Protein AF-V6LA32-F1 (afdb_monomer_lite)

Sequence (133 aa):
MRVVVFDAIGVLEAFDYRGVLIHTQEVQANEKLKLPFTQKNFFKFNGVFFGVCEGVGDLDYRDYPKNLNFNALLIESIENYLLNAKEPKNTQQKDLLTDFLEVYDKNIEKGFIYLKPKFFLEKEKELIERILK

Foldseek 3Di:
DAKAWAQAWWKKWKADLVRHTDDIDTDHGRDIDDDDFDARIWMDTPRQIFGDADFDDHHHRNLGRDQAACPVADLCQLCCCVPPVDHDPDPVNNVNNVVLVSQVVVCVVVVHNGGDGHCNVVSVVVNCVVVVD

pLDDT: mean 96.45, std 3.14, range [70.38, 98.5]

Radius of gyration: 16.49 Å; chains: 1; bounding box: 41×30×47 Å

Structure (mmCIF, N/CA/C/O backbone):
data_AF-V6LA32-F1
#
_entry.id   AF-V6LA32-F1
#
loop_
_atom_site.group_PDB
_atom_site.id
_atom_site.type_symbol
_atom_site.label_atom_id
_atom_site.label_alt_id
_atom_site.label_comp_id
_atom_site.label_asym_id
_atom_site.label_entity_id
_atom_site.label_seq_id
_atom_site.pdbx_PDB_ins_code
_atom_site.Cartn_x
_atom_site.Cartn_y
_atom_site.Cartn_z
_atom_site.occupancy
_atom_site.B_iso_or_equiv
_atom_site.auth_seq_id
_atom_site.auth_comp_id
_atom_site.auth_asym_id
_atom_site.auth_atom_id
_atom_site.pdbx_PDB_model_num
ATOM 1 N N . MET A 1 1 ? 13.890 -6.966 2.459 1.00 94.06 1 MET A N 1
ATOM 2 C CA . MET A 1 1 ? 13.794 -7.141 0.994 1.00 94.06 1 MET A CA 1
ATOM 3 C C . MET A 1 1 ? 12.658 -8.099 0.717 1.00 94.06 1 MET A C 1
ATOM 5 O O . MET A 1 1 ? 12.493 -9.030 1.502 1.00 94.06 1 MET A O 1
ATOM 9 N N . ARG A 1 2 ? 11.936 -7.908 -0.381 1.00 97.62 2 ARG A N 1
ATOM 10 C CA . ARG A 1 2 ? 10.831 -8.770 -0.808 1.00 97.62 2 ARG A CA 1
ATOM 11 C C . ARG A 1 2 ? 10.949 -9.065 -2.295 1.00 97.62 2 ARG A C 1
ATOM 13 O O . ARG A 1 2 ? 11.502 -8.256 -3.036 1.00 97.62 2 ARG A O 1
ATOM 20 N N . VAL A 1 3 ? 10.495 -10.245 -2.695 1.00 98.12 3 VAL A N 1
ATOM 21 C CA . VAL A 1 3 ? 10.418 -10.622 -4.106 1.00 98.12 3 VAL A CA 1
ATOM 22 C C . VAL A 1 3 ? 9.258 -9.864 -4.745 1.00 98.12 3 VAL A C 1
ATOM 24 O O . VAL A 1 3 ? 8.155 -9.877 -4.204 1.00 98.12 3 VAL A O 1
ATOM 27 N N . VAL A 1 4 ? 9.523 -9.194 -5.860 1.00 98.12 4 VAL A N 1
ATOM 28 C CA . VAL A 1 4 ? 8.548 -8.467 -6.675 1.00 98.12 4 VAL A CA 1
ATOM 29 C C . VAL A 1 4 ? 8.449 -9.161 -8.029 1.00 98.12 4 VAL A C 1
ATOM 31 O O . VAL A 1 4 ? 9.480 -9.503 -8.613 1.00 98.12 4 VAL A O 1
ATOM 34 N N . VAL A 1 5 ? 7.224 -9.402 -8.492 1.00 96.81 5 VAL A N 1
ATOM 35 C CA . VAL A 1 5 ? 6.932 -10.051 -9.777 1.00 96.81 5 VAL A CA 1
ATOM 36 C C . VAL A 1 5 ? 6.629 -8.990 -10.824 1.00 96.81 5 VAL A C 1
ATOM 38 O O . VAL A 1 5 ? 5.849 -8.071 -10.570 1.00 96.81 5 VAL A O 1
ATOM 41 N N . PHE A 1 6 ? 7.214 -9.155 -12.007 1.00 96.81 6 PHE A N 1
ATOM 42 C CA . PHE A 1 6 ? 6.965 -8.318 -13.174 1.00 96.81 6 PHE A CA 1
ATOM 43 C C . PHE A 1 6 ? 6.363 -9.181 -14.278 1.00 96.81 6 PHE A C 1
ATOM 45 O O . PHE A 1 6 ? 6.934 -10.197 -14.658 1.00 96.81 6 PHE A O 1
ATOM 52 N N . ASP A 1 7 ? 5.193 -8.809 -14.785 1.00 94.06 7 ASP A N 1
ATOM 53 C CA . ASP A 1 7 ? 4.438 -9.586 -15.776 1.00 94.06 7 ASP A CA 1
ATOM 54 C C . ASP A 1 7 ? 4.804 -9.250 -17.230 1.00 94.06 7 ASP A C 1
ATOM 56 O O . ASP A 1 7 ? 4.437 -9.974 -18.154 1.00 94.06 7 ASP A O 1
ATOM 60 N N . ALA A 1 8 ? 5.562 -8.177 -17.442 1.00 95.62 8 ALA A N 1
ATOM 61 C CA . ALA A 1 8 ? 5.955 -7.689 -18.755 1.00 95.62 8 ALA A CA 1
ATOM 62 C C . ALA A 1 8 ? 7.460 -7.416 -18.829 1.00 95.62 8 ALA A C 1
ATOM 64 O O . ALA A 1 8 ? 8.138 -7.300 -17.813 1.00 95.62 8 ALA A O 1
ATOM 65 N N . ILE A 1 9 ? 7.967 -7.281 -20.055 1.00 97.19 9 ILE A N 1
ATOM 66 C CA . ILE A 1 9 ? 9.298 -6.721 -20.295 1.00 97.19 9 ILE A CA 1
ATOM 67 C C . ILE A 1 9 ? 9.232 -5.210 -20.049 1.00 97.19 9 ILE A C 1
ATOM 69 O O . ILE A 1 9 ? 8.237 -4.559 -20.388 1.00 97.19 9 ILE A O 1
ATOM 73 N N . GLY A 1 10 ? 10.279 -4.638 -19.466 1.00 96.44 10 GLY A N 1
ATOM 74 C CA . GLY A 1 10 ? 10.335 -3.201 -19.236 1.00 96.44 10 GLY A CA 1
ATOM 75 C C . GLY A 1 10 ? 11.617 -2.744 -18.565 1.00 96.44 10 GLY A C 1
ATOM 76 O O . GLY A 1 10 ? 12.549 -3.518 -18.361 1.00 96.44 10 GLY A O 1
ATOM 77 N N . VAL A 1 11 ? 11.638 -1.467 -18.194 1.00 97.25 11 VAL A N 1
ATOM 78 C CA . VAL A 1 11 ? 12.737 -0.873 -17.430 1.00 97.25 11 VAL A CA 1
ATOM 79 C C . VAL A 1 11 ? 12.259 -0.604 -16.011 1.00 97.25 11 VAL A C 1
ATOM 81 O O . VAL A 1 11 ? 11.268 0.100 -15.803 1.00 97.25 11 VAL A O 1
ATOM 84 N N . LEU A 1 12 ? 12.972 -1.176 -15.043 1.00 97.94 12 LEU A N 1
ATOM 85 C CA . LEU A 1 12 ? 12.826 -0.868 -13.629 1.00 97.94 12 LEU A CA 1
ATOM 86 C C . LEU A 1 12 ? 13.762 0.285 -13.277 1.00 97.94 12 LEU A C 1
ATOM 88 O O . LEU A 1 12 ? 14.981 0.185 -13.407 1.00 97.94 12 LEU A O 1
ATOM 92 N N . GLU A 1 13 ? 13.174 1.367 -12.792 1.00 98.44 13 GLU A N 1
ATOM 93 C CA . GLU A 1 13 ? 13.850 2.578 -12.347 1.00 98.44 13 GLU A CA 1
ATOM 94 C C . GLU A 1 13 ? 13.745 2.677 -10.817 1.00 98.44 13 GLU A C 1
ATOM 96 O O . GLU A 1 13 ? 12.666 2.493 -10.250 1.00 98.44 13 GLU A O 1
ATOM 101 N N . ALA A 1 14 ? 14.847 2.982 -10.131 1.00 97.94 14 ALA A N 1
ATOM 102 C CA . ALA A 1 14 ? 14.875 3.206 -8.687 1.00 97.94 14 ALA A CA 1
ATOM 103 C C . ALA A 1 14 ? 15.199 4.668 -8.379 1.00 97.94 14 ALA A C 1
ATOM 105 O O . ALA A 1 14 ? 16.185 5.209 -8.884 1.00 97.94 14 ALA A O 1
ATOM 106 N N . PHE A 1 15 ? 14.410 5.283 -7.504 1.00 98.00 15 PHE A N 1
ATOM 107 C CA . PHE A 1 15 ? 14.543 6.687 -7.129 1.00 98.00 15 PHE A CA 1
ATOM 108 C C . PHE A 1 15 ? 14.846 6.827 -5.643 1.00 98.00 15 PHE A C 1
ATOM 110 O O . PHE A 1 15 ? 14.330 6.071 -4.818 1.00 98.00 15 PHE A O 1
ATOM 117 N N . ASP A 1 16 ? 15.662 7.813 -5.286 1.00 96.06 16 ASP A N 1
ATOM 118 C CA . ASP A 1 16 ? 15.897 8.169 -3.890 1.00 96.06 16 ASP A CA 1
ATOM 119 C C . ASP A 1 16 ? 14.725 8.970 -3.281 1.00 96.06 16 ASP A C 1
ATOM 121 O O . ASP A 1 16 ? 13.688 9.204 -3.900 1.00 96.06 16 ASP A O 1
ATOM 125 N N . TYR A 1 17 ? 14.885 9.414 -2.032 1.00 93.62 17 TYR A N 1
ATOM 126 C CA . TYR A 1 17 ? 13.853 10.176 -1.320 1.00 93.62 17 TYR A CA 1
ATOM 127 C C . TYR A 1 17 ? 13.616 11.599 -1.857 1.00 93.62 17 TYR A C 1
ATOM 129 O O . TYR A 1 17 ? 12.667 12.256 -1.426 1.00 93.62 17 TYR A O 1
ATOM 137 N N . ARG A 1 18 ? 14.495 12.101 -2.731 1.00 94.19 18 ARG A N 1
ATOM 138 C CA . ARG A 1 18 ? 14.375 13.401 -3.407 1.00 94.19 18 ARG A CA 1
ATOM 139 C C . ARG A 1 18 ? 13.784 13.252 -4.812 1.00 94.19 18 ARG A C 1
ATOM 141 O O . ARG A 1 18 ? 13.610 14.259 -5.490 1.00 94.19 18 ARG A O 1
ATOM 148 N N . GLY A 1 19 ? 13.493 12.023 -5.247 1.00 93.81 19 GLY A N 1
ATOM 149 C CA . GLY A 1 19 ? 13.039 11.726 -6.603 1.00 93.81 19 GLY A CA 1
ATOM 150 C C . GLY A 1 19 ? 14.167 11.708 -7.635 1.00 93.81 19 GLY A C 1
ATOM 151 O O . GLY A 1 19 ? 13.892 11.815 -8.828 1.00 93.81 19 GLY A O 1
ATOM 152 N N . VAL A 1 20 ? 15.429 11.581 -7.210 1.00 97.12 20 VAL A N 1
ATOM 153 C CA . VAL A 1 20 ? 16.567 11.429 -8.127 1.00 97.12 20 VAL A CA 1
ATOM 154 C C . VAL A 1 20 ? 16.667 9.968 -8.552 1.00 97.12 20 VAL A C 1
ATOM 156 O O . VAL A 1 20 ? 16.690 9.078 -7.703 1.00 97.12 20 VAL A O 1
ATOM 159 N N . LEU A 1 21 ? 16.736 9.719 -9.861 1.00 97.56 21 LEU A N 1
ATOM 160 C CA . LEU A 1 21 ? 16.995 8.394 -10.424 1.00 97.56 21 LEU A CA 1
ATOM 161 C C . LEU A 1 21 ? 18.409 7.939 -10.036 1.00 97.56 21 LEU A C 1
ATOM 163 O O . LEU A 1 21 ? 19.388 8.596 -10.389 1.00 97.56 21 LEU A O 1
ATOM 167 N N . ILE A 1 22 ? 18.514 6.821 -9.320 1.00 97.19 22 ILE A N 1
ATOM 168 C CA . ILE A 1 22 ? 19.793 6.290 -8.815 1.00 97.19 22 ILE A CA 1
ATOM 169 C C . ILE A 1 22 ? 20.188 4.957 -9.450 1.00 97.19 22 ILE A C 1
ATOM 171 O O . ILE A 1 22 ? 21.355 4.575 -9.385 1.00 97.19 22 ILE A O 1
ATOM 175 N N . HIS A 1 23 ? 19.238 4.235 -10.046 1.00 96.62 23 HIS A N 1
ATOM 176 C CA . HIS A 1 23 ? 19.506 2.961 -10.702 1.00 96.62 23 HIS A CA 1
ATOM 177 C C . HIS A 1 23 ? 18.450 2.642 -11.762 1.00 96.62 23 HIS A C 1
ATOM 179 O O . HIS A 1 23 ? 17.277 2.975 -11.593 1.00 96.62 23 HIS A O 1
ATOM 185 N N . THR A 1 24 ? 18.867 1.960 -12.827 1.00 97.38 24 THR A N 1
ATOM 186 C CA . THR A 1 24 ? 17.999 1.443 -13.888 1.00 97.38 24 THR A CA 1
ATOM 187 C C . THR A 1 24 ? 18.441 0.039 -14.261 1.00 97.38 24 THR A C 1
ATOM 189 O O . THR A 1 24 ? 19.643 -0.197 -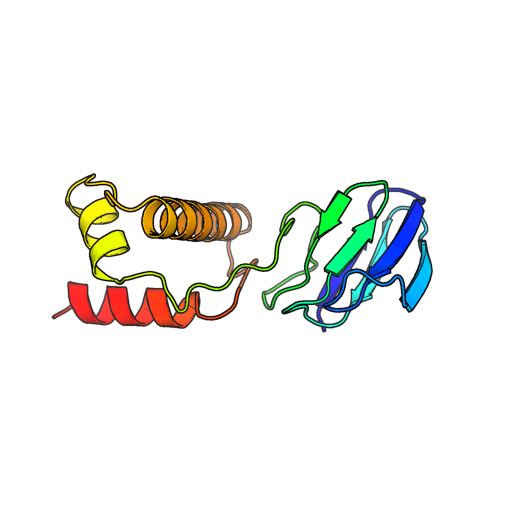14.402 1.00 97.38 24 THR A O 1
ATOM 192 N N . GLN A 1 25 ? 17.492 -0.855 -14.504 1.00 96.12 25 GLN A N 1
ATOM 193 C CA . GLN A 1 25 ? 17.772 -2.170 -15.074 1.00 96.12 25 GLN A CA 1
ATOM 194 C C . GLN A 1 25 ? 16.634 -2.621 -15.990 1.00 96.12 25 GLN A C 1
ATOM 196 O O . GLN A 1 25 ? 15.473 -2.277 -15.767 1.00 96.12 25 GLN A O 1
ATOM 201 N N . GLU A 1 26 ? 16.965 -3.406 -17.008 1.00 96.88 26 GLU A N 1
ATOM 202 C CA . GLU A 1 26 ? 15.961 -4.118 -17.794 1.00 96.88 26 GLU A CA 1
ATOM 203 C C . GLU A 1 26 ? 15.411 -5.296 -16.986 1.00 96.88 26 GLU A C 1
ATOM 205 O O . GLU A 1 26 ? 16.128 -5.918 -16.199 1.00 96.88 26 GLU A O 1
ATOM 210 N N . VAL A 1 27 ? 14.127 -5.578 -17.174 1.00 96.81 27 VAL A N 1
ATOM 211 C CA . VAL A 1 27 ? 13.419 -6.700 -16.559 1.00 96.81 27 VAL A CA 1
ATOM 212 C C . VAL A 1 27 ? 12.702 -7.458 -17.663 1.00 96.81 27 VAL A C 1
ATOM 214 O O . VAL A 1 27 ? 12.064 -6.848 -18.525 1.00 96.81 27 VAL A O 1
ATOM 217 N N . GLN A 1 28 ? 12.823 -8.780 -17.651 1.00 95.19 28 GLN A N 1
ATOM 218 C CA . GLN A 1 28 ? 12.144 -9.668 -18.588 1.00 95.19 28 GLN A CA 1
ATOM 219 C C . GLN A 1 28 ? 10.735 -10.030 -18.091 1.00 95.19 28 GLN A C 1
ATOM 221 O O . GLN A 1 28 ? 10.417 -9.929 -16.907 1.00 95.19 28 GLN A O 1
ATOM 226 N N . ALA A 1 29 ? 9.870 -10.491 -18.997 1.00 91.56 29 ALA A N 1
ATOM 227 C CA . ALA A 1 29 ? 8.525 -10.920 -18.618 1.00 91.56 29 ALA A CA 1
ATOM 228 C C . ALA A 1 29 ? 8.564 -12.118 -17.653 1.00 91.56 29 ALA A C 1
ATOM 230 O O . ALA A 1 29 ? 9.275 -13.096 -17.887 1.00 91.56 29 ALA A O 1
ATOM 231 N N . ASN A 1 30 ? 7.734 -12.060 -16.609 1.00 92.25 30 ASN A N 1
ATOM 232 C CA . ASN A 1 30 ? 7.644 -13.031 -15.511 1.00 92.25 30 ASN A CA 1
ATOM 233 C C . ASN A 1 30 ? 8.911 -13.145 -14.650 1.00 92.25 30 ASN A C 1
ATOM 235 O O . ASN A 1 30 ? 9.054 -14.097 -13.874 1.00 92.25 30 ASN A O 1
ATOM 239 N N . GLU A 1 31 ? 9.829 -12.184 -14.759 1.00 94.31 31 GLU A N 1
ATOM 240 C CA . GLU A 1 31 ? 10.998 -12.122 -13.896 1.00 94.31 31 GLU A CA 1
ATOM 241 C C . GLU A 1 31 ? 10.600 -11.739 -12.464 1.00 94.31 31 GLU A C 1
ATOM 243 O O . GLU A 1 31 ? 9.655 -10.983 -12.211 1.00 94.31 31 GLU A O 1
ATOM 248 N N . LYS A 1 32 ? 11.340 -12.293 -11.501 1.00 97.12 32 LYS A N 1
ATOM 249 C CA . LYS A 1 32 ? 11.163 -12.038 -10.075 1.00 97.12 32 LYS A CA 1
ATOM 250 C C . LYS A 1 32 ? 12.432 -11.428 -9.510 1.00 97.12 32 LYS A C 1
ATOM 252 O O . LYS A 1 32 ? 13.487 -12.059 -9.542 1.00 97.12 32 LYS A O 1
ATOM 257 N N . LEU A 1 33 ? 12.320 -10.236 -8.934 1.00 97.50 33 LEU A N 1
ATOM 258 C CA . LEU A 1 33 ? 13.464 -9.508 -8.385 1.00 97.50 33 LEU A CA 1
ATOM 259 C C . LEU A 1 33 ? 13.305 -9.283 -6.892 1.00 97.50 33 LEU A C 1
ATOM 261 O O . LEU A 1 33 ? 12.233 -8.944 -6.401 1.00 97.50 33 LEU A O 1
ATOM 265 N N . LYS A 1 34 ? 14.399 -9.433 -6.150 1.00 97.88 34 LYS A N 1
ATOM 266 C CA . LYS A 1 34 ? 14.417 -9.167 -4.713 1.00 97.88 34 LYS A CA 1
ATOM 267 C C . LYS A 1 34 ? 14.772 -7.703 -4.466 1.00 97.88 34 LYS A C 1
ATOM 269 O O . LYS A 1 34 ? 15.940 -7.332 -4.523 1.00 97.88 34 LYS A O 1
ATOM 274 N N . LEU A 1 35 ? 13.769 -6.885 -4.156 1.00 97.69 35 LEU A N 1
ATOM 275 C CA . LEU A 1 35 ? 13.930 -5.445 -3.951 1.00 97.69 35 LEU A CA 1
ATOM 276 C C . LEU A 1 35 ? 13.968 -5.071 -2.457 1.00 97.69 35 LEU A C 1
ATOM 278 O O . LEU A 1 35 ? 13.352 -5.746 -1.619 1.00 97.69 35 LEU A O 1
ATOM 282 N N . PRO A 1 36 ? 14.717 -4.020 -2.069 1.00 97.38 36 PRO A N 1
ATOM 283 C CA . PRO A 1 36 ? 14.708 -3.497 -0.706 1.00 97.38 36 PRO A CA 1
ATOM 284 C C . PRO A 1 36 ? 13.353 -2.885 -0.358 1.00 97.38 36 PRO A C 1
ATOM 286 O O . PRO A 1 36 ? 12.635 -2.403 -1.227 1.00 97.38 36 PRO A O 1
ATOM 289 N N . PHE A 1 37 ? 13.024 -2.883 0.935 1.00 97.88 37 PHE A N 1
ATOM 290 C CA . PHE A 1 37 ? 11.835 -2.182 1.402 1.00 97.88 37 PHE A CA 1
ATOM 291 C C . PHE A 1 37 ? 11.996 -0.681 1.208 1.00 97.88 37 PHE A C 1
ATOM 293 O O . PHE A 1 37 ? 13.087 -0.134 1.395 1.00 97.88 37 PHE A O 1
ATOM 300 N N . THR A 1 38 ? 10.902 -0.020 0.868 1.00 97.44 38 THR A N 1
ATOM 301 C CA . THR A 1 38 ? 10.872 1.417 0.642 1.00 97.44 38 THR A CA 1
ATOM 302 C C . THR A 1 38 ? 10.235 2.136 1.823 1.00 97.44 38 THR A C 1
ATOM 304 O O . THR A 1 38 ? 9.392 1.598 2.541 1.00 97.44 38 THR A O 1
ATOM 307 N N . GLN A 1 39 ? 10.665 3.375 2.048 1.00 93.75 39 GLN A N 1
ATOM 308 C CA . GLN A 1 39 ? 10.040 4.265 3.033 1.00 93.75 39 GLN A CA 1
ATOM 309 C C . GLN A 1 39 ? 9.782 5.642 2.432 1.00 93.75 39 GLN A C 1
ATOM 311 O O . GLN A 1 39 ? 8.659 6.133 2.455 1.00 93.75 39 GLN A O 1
ATOM 316 N N . LYS A 1 40 ? 10.835 6.263 1.895 1.00 94.19 40 LYS A N 1
ATOM 317 C CA . LYS A 1 40 ? 10.763 7.561 1.204 1.00 94.19 40 LYS A CA 1
ATOM 318 C C . LYS A 1 40 ? 11.216 7.478 -0.254 1.00 94.19 40 LYS A C 1
ATOM 320 O O . LYS A 1 40 ? 10.810 8.300 -1.058 1.00 94.19 40 LYS A O 1
ATOM 325 N N . ASN A 1 41 ? 12.053 6.495 -0.569 1.00 96.31 41 ASN A N 1
ATOM 326 C CA . ASN A 1 41 ? 12.405 6.077 -1.921 1.00 96.31 41 ASN A CA 1
ATOM 327 C C . ASN A 1 41 ? 11.251 5.305 -2.577 1.00 96.31 41 ASN A C 1
ATOM 329 O O . ASN A 1 41 ? 10.339 4.847 -1.886 1.00 96.31 41 ASN A O 1
ATOM 333 N N . PHE A 1 42 ? 11.306 5.128 -3.890 1.00 97.19 42 PHE A N 1
ATOM 334 C CA . PHE A 1 42 ? 10.300 4.384 -4.649 1.00 97.19 42 PHE A CA 1
ATOM 335 C C . PHE A 1 42 ? 10.907 3.812 -5.930 1.00 97.19 42 PHE A C 1
ATOM 337 O O . PHE A 1 42 ? 12.005 4.191 -6.344 1.00 97.19 42 PHE A O 1
ATOM 344 N N . PHE A 1 43 ? 10.180 2.893 -6.549 1.00 98.19 43 PHE A N 1
ATOM 345 C CA . PHE A 1 43 ? 10.506 2.337 -7.852 1.00 98.19 43 PHE A CA 1
ATOM 346 C C . PHE A 1 43 ? 9.487 2.797 -8.889 1.00 98.19 43 PHE A C 1
ATOM 348 O O . PHE A 1 43 ? 8.386 3.236 -8.546 1.00 98.19 43 PHE A O 1
ATOM 355 N N . LYS A 1 44 ? 9.852 2.681 -10.161 1.00 98.19 44 LYS A N 1
ATOM 356 C CA . LYS A 1 44 ? 8.942 2.824 -11.291 1.00 98.19 44 LYS A CA 1
ATOM 357 C C . LYS A 1 44 ? 9.204 1.712 -12.287 1.00 98.19 44 LYS A C 1
ATOM 359 O O . LYS A 1 44 ? 10.354 1.424 -12.602 1.00 98.19 44 LYS A O 1
ATOM 364 N N . PHE A 1 45 ? 8.140 1.103 -12.782 1.00 97.88 45 PHE A N 1
ATOM 365 C CA . PHE A 1 45 ? 8.215 0.094 -13.827 1.00 97.88 45 PHE A CA 1
ATOM 366 C C . PHE A 1 45 ? 7.101 0.341 -14.837 1.00 97.88 45 PHE A C 1
ATOM 368 O O . PHE A 1 45 ? 5.939 0.479 -14.455 1.00 97.88 45 PHE A O 1
ATOM 375 N N . ASN A 1 46 ? 7.455 0.467 -16.119 1.00 93.25 46 ASN A N 1
ATOM 376 C CA . ASN A 1 46 ? 6.509 0.749 -17.209 1.00 93.25 46 ASN A CA 1
ATOM 377 C C . ASN A 1 46 ? 5.531 1.905 -16.904 1.00 93.25 46 ASN A C 1
ATOM 379 O O . ASN A 1 46 ? 4.338 1.834 -17.184 1.00 93.25 46 ASN A O 1
ATOM 383 N N . GLY A 1 47 ? 6.040 2.986 -16.303 1.00 91.56 47 GLY A N 1
ATOM 384 C CA . GLY A 1 47 ? 5.242 4.173 -15.973 1.00 91.56 47 GLY A CA 1
ATOM 385 C C . GLY A 1 47 ? 4.504 4.121 -14.632 1.00 91.56 47 GLY A C 1
ATOM 386 O O . GLY A 1 47 ? 4.023 5.159 -14.184 1.00 91.56 47 GLY A O 1
ATOM 387 N N . VAL A 1 48 ? 4.458 2.968 -13.963 1.00 95.88 48 VAL A N 1
ATOM 388 C CA . VAL A 1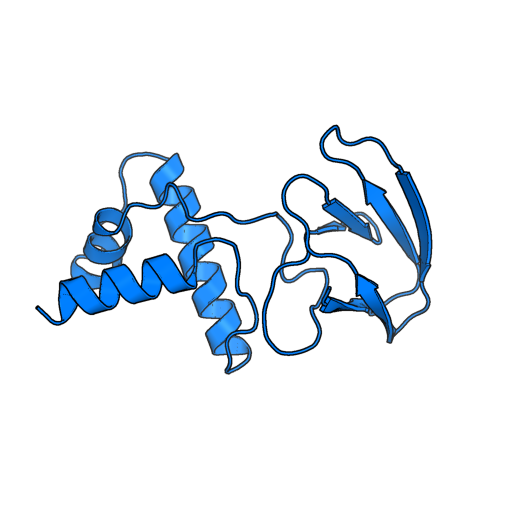 48 ? 3.778 2.798 -12.672 1.00 95.88 48 VAL A CA 1
ATOM 389 C C . VAL A 1 48 ? 4.778 2.963 -11.536 1.00 95.88 48 VAL A C 1
ATOM 391 O O . VAL A 1 48 ? 5.761 2.225 -11.467 1.00 95.88 48 VAL A O 1
ATOM 394 N N . PHE A 1 49 ? 4.525 3.919 -10.643 1.00 97.12 49 PHE A N 1
ATOM 395 C CA . PHE A 1 49 ? 5.281 4.065 -9.401 1.00 97.12 49 PHE A CA 1
ATOM 396 C C . PHE A 1 49 ? 4.795 3.072 -8.352 1.00 97.12 49 PHE A C 1
ATOM 398 O O . PHE A 1 49 ? 3.595 2.820 -8.249 1.00 97.12 49 PHE A O 1
ATOM 405 N N . PHE A 1 50 ? 5.726 2.532 -7.569 1.00 98.19 50 PHE A N 1
ATOM 406 C CA . PHE A 1 50 ? 5.404 1.600 -6.500 1.00 98.19 50 PHE A CA 1
ATOM 407 C C . PHE A 1 50 ? 6.441 1.605 -5.377 1.00 98.19 50 PHE A C 1
ATOM 409 O O . PHE A 1 50 ? 7.602 1.997 -5.546 1.00 98.19 50 PHE A O 1
ATOM 416 N N . GLY A 1 51 ? 6.000 1.164 -4.204 1.00 98.00 51 GLY A N 1
ATOM 417 C CA . GLY A 1 51 ? 6.857 0.846 -3.071 1.00 98.00 51 GLY A CA 1
ATOM 418 C C . GLY A 1 51 ? 7.019 -0.662 -2.887 1.00 98.00 51 GLY A C 1
ATOM 419 O O . GLY A 1 51 ? 6.385 -1.477 -3.546 1.00 98.00 51 GLY A O 1
ATOM 420 N N . VAL A 1 52 ? 7.818 -1.047 -1.903 1.00 98.44 52 VAL A N 1
ATOM 421 C CA . VAL A 1 52 ? 7.981 -2.425 -1.451 1.00 98.44 52 VAL A CA 1
ATOM 422 C C . VAL A 1 52 ? 7.850 -2.430 0.069 1.00 98.44 52 VAL A C 1
ATOM 424 O O . VAL A 1 52 ? 8.703 -1.890 0.774 1.00 98.44 52 VAL A O 1
ATOM 427 N N . CYS A 1 53 ? 6.787 -3.037 0.592 1.00 98.25 53 CYS A N 1
ATOM 428 C CA . CYS A 1 53 ? 6.577 -3.218 2.030 1.00 98.25 53 CYS A CA 1
ATOM 429 C C . CYS A 1 53 ? 6.798 -4.675 2.462 1.00 98.25 53 CYS A C 1
ATOM 431 O O . CYS A 1 53 ? 6.964 -5.576 1.631 1.00 98.25 53 CYS A O 1
ATOM 433 N N . GLU A 1 54 ? 6.831 -4.904 3.776 1.00 98.12 54 GLU A N 1
ATOM 434 C CA . GLU A 1 54 ? 6.813 -6.255 4.338 1.00 98.12 54 GLU A CA 1
ATOM 435 C C . GLU A 1 54 ? 5.517 -6.994 3.964 1.00 98.12 54 GLU A C 1
ATOM 437 O O . GLU A 1 54 ? 4.546 -6.400 3.497 1.00 98.12 54 GLU A O 1
ATOM 442 N N . GLY A 1 55 ? 5.505 -8.307 4.175 1.00 97.75 55 GLY A N 1
ATOM 443 C CA . GLY A 1 55 ? 4.361 -9.167 3.900 1.00 97.75 55 GLY A CA 1
ATOM 444 C C . GLY A 1 55 ? 4.797 -10.562 3.472 1.00 97.75 55 GLY A C 1
ATOM 445 O O . GLY A 1 55 ? 5.991 -10.832 3.307 1.00 97.75 55 GLY A O 1
ATOM 446 N N . VAL A 1 56 ? 3.823 -11.448 3.315 1.00 97.62 56 VAL A N 1
ATOM 447 C CA . VAL A 1 56 ? 4.016 -12.822 2.844 1.00 97.62 56 VAL A CA 1
ATOM 448 C C . VAL A 1 56 ? 3.810 -12.879 1.327 1.00 97.62 56 VAL A C 1
ATOM 450 O O . VAL A 1 56 ? 3.045 -12.100 0.763 1.00 97.62 56 VAL A O 1
ATOM 453 N N . GLY A 1 57 ? 4.513 -13.791 0.657 1.00 97.06 57 GLY A N 1
ATOM 454 C CA . GLY A 1 57 ? 4.407 -13.996 -0.788 1.00 97.06 57 GLY A CA 1
ATOM 455 C C . GLY A 1 57 ? 5.089 -12.922 -1.641 1.00 97.06 57 GLY A C 1
ATOM 456 O O . GLY A 1 57 ? 5.595 -11.904 -1.148 1.00 97.06 57 GLY A O 1
ATOM 457 N N . ASP A 1 58 ? 5.099 -13.168 -2.947 1.00 97.81 58 ASP A N 1
ATOM 458 C CA . ASP A 1 58 ? 5.699 -12.266 -3.927 1.00 97.81 58 ASP A CA 1
ATOM 459 C C . ASP A 1 58 ? 4.772 -11.073 -4.181 1.00 97.81 58 ASP A C 1
ATOM 461 O O . ASP A 1 58 ? 3.572 -11.256 -4.362 1.00 97.81 58 ASP A O 1
ATOM 465 N N . LEU A 1 59 ? 5.320 -9.859 -4.181 1.00 98.19 59 LEU A N 1
ATOM 466 C CA . LEU A 1 59 ? 4.572 -8.624 -4.406 1.00 98.19 59 LEU A CA 1
ATOM 467 C C . LEU A 1 59 ? 4.338 -8.402 -5.905 1.00 98.19 59 LEU A C 1
ATOM 469 O O . LEU A 1 59 ? 5.299 -8.347 -6.670 1.00 98.19 59 LEU A O 1
ATOM 473 N N . ASP A 1 60 ? 3.091 -8.200 -6.322 1.00 97.31 60 ASP A N 1
ATOM 474 C CA . ASP A 1 60 ? 2.805 -7.544 -7.601 1.00 97.31 60 ASP A CA 1
ATOM 475 C C . ASP A 1 60 ? 3.106 -6.048 -7.450 1.00 97.31 60 ASP A C 1
ATOM 477 O O . ASP A 1 60 ? 2.598 -5.395 -6.534 1.00 97.31 60 ASP A O 1
ATOM 481 N N . TYR A 1 61 ? 3.940 -5.494 -8.332 1.00 96.75 61 TYR A N 1
ATOM 482 C CA . TYR A 1 61 ? 4.350 -4.089 -8.263 1.00 96.75 61 TYR A CA 1
ATOM 483 C C . TYR A 1 61 ? 3.161 -3.108 -8.304 1.00 96.75 61 TYR A C 1
ATOM 485 O O . TYR A 1 61 ? 3.283 -1.979 -7.839 1.00 96.75 61 TYR A O 1
ATOM 493 N N . ARG A 1 62 ? 1.995 -3.527 -8.807 1.00 96.81 62 ARG A N 1
ATOM 494 C CA . ARG A 1 62 ? 0.774 -2.705 -8.876 1.00 96.81 62 ARG A CA 1
ATOM 495 C C . ARG A 1 62 ? -0.036 -2.703 -7.585 1.00 96.81 62 ARG A C 1
ATOM 497 O O . ARG A 1 62 ? -0.812 -1.778 -7.371 1.00 96.81 62 ARG A O 1
ATOM 504 N N . ASP A 1 63 ? 0.145 -3.700 -6.721 1.00 97.62 63 ASP A N 1
ATOM 505 C CA . ASP A 1 63 ? -0.631 -3.828 -5.482 1.00 97.62 63 ASP A CA 1
ATOM 506 C C . ASP A 1 63 ? -0.168 -2.846 -4.386 1.00 97.62 63 ASP A C 1
ATOM 508 O O . ASP A 1 63 ? -0.845 -2.696 -3.371 1.00 97.62 63 ASP A O 1
ATOM 512 N N . TYR A 1 64 ? 0.977 -2.169 -4.558 1.00 97.81 64 TYR A N 1
ATOM 513 C CA . TYR A 1 64 ? 1.505 -1.223 -3.569 1.00 97.81 64 TYR A CA 1
ATOM 514 C C . TYR A 1 64 ? 2.041 0.074 -4.210 1.00 97.81 64 TYR A C 1
ATOM 516 O O . TYR A 1 64 ? 3.247 0.343 -4.189 1.00 97.81 64 TYR A O 1
ATOM 524 N N . PRO A 1 65 ? 1.153 0.911 -4.781 1.00 96.44 65 PRO A N 1
ATOM 525 C CA . PRO A 1 65 ? 1.532 2.056 -5.618 1.00 96.44 65 PRO A CA 1
ATOM 526 C C . PRO A 1 65 ? 2.205 3.208 -4.852 1.00 96.44 65 PRO A C 1
ATOM 528 O O . PRO A 1 65 ? 2.868 4.056 -5.447 1.00 96.44 65 PRO A O 1
ATOM 531 N N . LYS A 1 66 ? 2.056 3.265 -3.523 1.00 95.31 66 LYS A N 1
ATOM 532 C CA . LYS A 1 66 ? 2.644 4.310 -2.672 1.00 95.31 66 LYS A CA 1
ATOM 533 C C . LYS A 1 66 ? 3.120 3.747 -1.334 1.00 95.31 66 LYS A C 1
ATOM 535 O O . LYS A 1 66 ? 2.611 2.746 -0.843 1.00 95.31 66 LYS A O 1
ATOM 540 N N . ASN A 1 67 ? 4.088 4.424 -0.716 1.00 96.75 67 ASN A N 1
ATOM 541 C CA . ASN A 1 67 ? 4.584 4.065 0.613 1.00 96.75 67 ASN A CA 1
ATOM 542 C C . ASN A 1 67 ? 3.570 4.445 1.698 1.00 96.75 67 ASN A C 1
ATOM 544 O O . ASN A 1 67 ? 3.529 5.596 2.134 1.00 96.75 67 ASN A O 1
ATOM 548 N N . LEU A 1 68 ? 2.787 3.472 2.156 1.00 97.81 68 LEU A N 1
ATOM 549 C CA . LEU A 1 68 ? 1.843 3.646 3.255 1.00 97.81 68 LEU A CA 1
ATOM 550 C C . LEU A 1 68 ? 2.551 3.678 4.617 1.00 97.81 68 LEU A C 1
ATOM 552 O O . LEU A 1 68 ? 3.529 2.965 4.871 1.00 97.81 68 LEU A O 1
ATOM 556 N N . ASN A 1 69 ? 2.034 4.524 5.507 1.00 97.62 69 ASN A N 1
ATOM 557 C CA . ASN A 1 69 ? 2.500 4.670 6.881 1.00 97.62 69 ASN A CA 1
ATOM 558 C C . ASN A 1 69 ? 1.338 5.106 7.778 1.00 97.62 69 ASN A C 1
ATOM 560 O O . ASN A 1 69 ? 0.852 6.232 7.671 1.00 97.62 69 ASN A O 1
ATOM 564 N N . PHE A 1 70 ? 0.945 4.232 8.701 1.00 98.31 70 PHE A N 1
ATOM 565 C CA . PHE A 1 70 ? -0.235 4.432 9.540 1.00 98.31 70 PHE A CA 1
ATOM 566 C C . PHE A 1 70 ? 0.064 5.041 10.914 1.00 98.31 70 PHE A C 1
ATOM 568 O O . PHE A 1 70 ? -0.815 5.071 11.767 1.00 98.31 70 PHE A O 1
ATOM 575 N N . ASN A 1 71 ? 1.268 5.583 11.147 1.00 97.50 71 ASN A N 1
ATOM 576 C CA . ASN A 1 71 ? 1.622 6.189 12.440 1.00 97.50 71 ASN A CA 1
ATOM 577 C C . ASN A 1 71 ? 0.621 7.266 12.889 1.00 97.50 71 ASN A C 1
ATOM 579 O O . ASN A 1 71 ? 0.300 7.378 14.067 1.00 97.50 71 ASN A O 1
ATOM 583 N N . ALA A 1 72 ? 0.143 8.065 11.932 1.00 97.62 72 ALA A N 1
ATOM 584 C CA . ALA A 1 72 ? -0.781 9.163 12.184 1.00 97.62 72 ALA A CA 1
ATOM 585 C C . ALA A 1 72 ? -2.258 8.735 12.178 1.00 97.62 72 ALA A C 1
ATOM 587 O O . ALA A 1 72 ? -3.110 9.565 12.483 1.00 97.62 72 ALA A O 1
ATOM 588 N N . LEU A 1 73 ? -2.584 7.487 11.822 1.00 98.31 73 LEU A N 1
ATOM 589 C CA . LEU A 1 73 ? -3.964 7.008 11.829 1.00 98.31 73 LEU A CA 1
ATOM 590 C C . LEU A 1 73 ? -4.427 6.824 13.279 1.00 98.31 73 LEU A C 1
ATOM 592 O O . LEU A 1 73 ? -3.810 6.092 14.059 1.00 98.31 73 LEU A O 1
ATOM 596 N N . LEU A 1 74 ? -5.501 7.519 13.644 1.00 97.56 74 LEU A N 1
ATOM 597 C CA . LEU A 1 74 ? -6.082 7.434 14.979 1.00 97.56 74 LEU A CA 1
ATOM 598 C C . LEU A 1 74 ? -6.938 6.175 15.093 1.00 97.56 74 LEU A C 1
ATOM 600 O O . LEU A 1 74 ? -7.729 5.877 14.198 1.00 97.56 74 LEU A O 1
ATOM 604 N N . ILE A 1 75 ? -6.824 5.471 16.217 1.00 97.06 75 ILE A N 1
ATOM 605 C CA . ILE A 1 75 ? -7.630 4.272 16.480 1.00 97.06 75 ILE A CA 1
ATOM 606 C C . ILE A 1 75 ? -9.111 4.626 16.544 1.00 97.06 75 ILE A C 1
ATOM 608 O O . ILE A 1 75 ? -9.935 3.900 16.001 1.00 97.06 75 ILE A O 1
ATOM 612 N N . GLU A 1 76 ? -9.446 5.791 17.100 1.00 95.38 76 GLU A N 1
ATOM 613 C CA . GLU A 1 76 ? -10.811 6.309 17.137 1.00 95.38 76 GLU A CA 1
ATOM 614 C C . GLU A 1 76 ? -11.403 6.473 15.734 1.00 95.38 76 GLU A C 1
ATOM 616 O O . GLU A 1 76 ? -12.605 6.291 15.561 1.00 95.38 76 GLU A O 1
ATOM 621 N N . SER A 1 77 ? -10.592 6.840 14.733 1.00 97.00 77 SER A N 1
ATOM 622 C CA . SER A 1 77 ? -11.056 6.958 13.344 1.00 97.00 77 SER A CA 1
ATOM 623 C C . SER A 1 77 ? -11.473 5.595 12.795 1.00 97.00 77 SER A C 1
ATOM 625 O O . SER A 1 77 ? -12.521 5.489 12.164 1.00 97.00 77 SER A O 1
ATOM 627 N N . ILE A 1 78 ? -10.674 4.559 13.071 1.00 96.81 78 ILE A N 1
ATOM 628 C CA . ILE A 1 78 ? -10.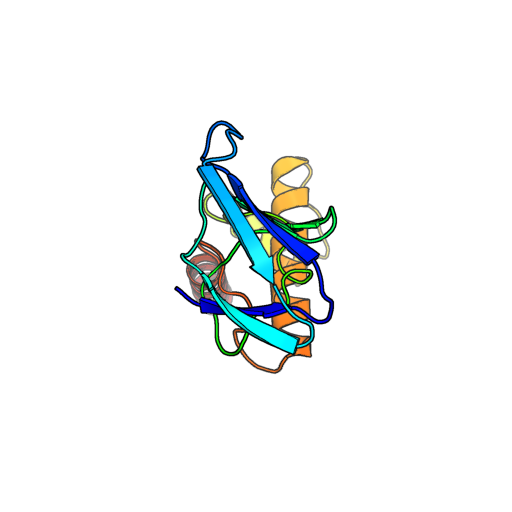942 3.185 12.635 1.00 96.81 78 ILE A CA 1
ATOM 629 C C . ILE A 1 78 ? -12.164 2.629 13.376 1.00 96.81 78 ILE A C 1
ATOM 631 O O . ILE A 1 78 ? -13.117 2.176 12.751 1.00 96.81 78 ILE A O 1
ATOM 635 N N . GLU A 1 79 ? -12.170 2.723 14.705 1.00 95.75 79 GLU A N 1
ATOM 636 C CA . GLU A 1 79 ? -13.242 2.230 15.573 1.00 95.75 79 GLU A CA 1
ATOM 637 C C . GLU A 1 79 ? -14.595 2.866 15.227 1.00 95.75 79 GLU A C 1
ATOM 639 O O . GLU A 1 79 ? -15.581 2.162 15.017 1.00 95.75 79 GLU A O 1
ATOM 644 N N . ASN A 1 80 ? -14.654 4.198 15.107 1.00 95.56 80 ASN A N 1
ATOM 645 C CA . ASN A 1 80 ? -15.898 4.890 14.767 1.00 95.56 80 ASN A CA 1
ATOM 646 C C . ASN A 1 80 ? -16.423 4.503 13.384 1.00 95.56 80 ASN A C 1
ATOM 648 O O . ASN A 1 80 ? -17.639 4.433 13.195 1.00 95.56 80 ASN A O 1
ATOM 652 N N . TYR A 1 81 ? -15.529 4.269 12.426 1.00 96.75 81 TYR A N 1
ATOM 653 C CA . TYR A 1 81 ? -15.934 3.816 11.107 1.00 96.75 81 TYR A CA 1
ATOM 654 C C . TYR A 1 81 ? -16.497 2.393 11.162 1.00 96.75 81 TYR A C 1
ATOM 656 O O . TYR A 1 81 ? -17.620 2.173 10.717 1.00 96.75 81 TYR A O 1
ATOM 664 N N . LEU A 1 82 ? -15.771 1.452 11.772 1.00 94.69 82 LEU A N 1
ATOM 665 C CA . LEU A 1 82 ? -16.174 0.044 11.822 1.00 94.69 82 LEU A CA 1
ATOM 666 C C . LEU A 1 82 ? -17.443 -0.192 12.654 1.00 94.69 82 LEU A C 1
ATOM 668 O O . LEU A 1 82 ? -18.271 -1.014 12.271 1.00 94.69 82 LEU A O 1
ATOM 672 N N . LEU A 1 83 ? -17.613 0.520 13.774 1.00 94.19 83 LEU A N 1
ATOM 673 C CA . LEU A 1 83 ? -18.742 0.305 14.690 1.00 94.19 83 LEU A CA 1
ATOM 674 C C . LEU A 1 83 ? -19.956 1.189 14.384 1.00 94.19 83 LEU A C 1
ATOM 676 O O . LEU A 1 83 ? -21.086 0.772 14.619 1.00 94.19 83 LEU A O 1
ATOM 680 N N . ASN A 1 84 ? -19.738 2.409 13.879 1.00 95.81 84 ASN A N 1
ATOM 681 C CA . ASN A 1 84 ? -20.797 3.415 13.731 1.00 95.81 84 ASN A CA 1
ATOM 682 C C . ASN A 1 84 ? -20.957 3.943 12.296 1.00 95.81 84 ASN A C 1
ATOM 684 O O . ASN A 1 84 ? -21.718 4.890 12.094 1.00 95.81 84 ASN A O 1
ATOM 688 N N . ALA A 1 85 ? -20.223 3.399 11.315 1.00 95.44 85 ALA A N 1
ATOM 689 C CA . ALA A 1 85 ? -20.180 3.894 9.931 1.00 95.44 85 ALA A CA 1
ATOM 690 C C . ALA A 1 85 ? -19.873 5.403 9.830 1.00 95.44 85 ALA A C 1
ATOM 692 O O . ALA A 1 85 ? -20.321 6.099 8.915 1.00 95.44 85 ALA A O 1
ATOM 693 N N . LYS A 1 86 ? -19.123 5.939 10.803 1.00 97.00 86 LYS A N 1
ATOM 694 C CA . LYS A 1 86 ? -18.838 7.370 10.911 1.00 97.00 86 LYS A CA 1
ATOM 695 C C . LYS A 1 86 ? -17.460 7.688 10.347 1.00 97.00 86 LYS A C 1
ATOM 697 O O . LYS A 1 86 ? -16.444 7.381 10.965 1.00 97.00 86 LYS A O 1
ATOM 702 N N . GLU A 1 87 ? -17.436 8.375 9.210 1.00 95.56 87 GLU A N 1
ATOM 703 C CA . GLU A 1 87 ? -16.188 8.809 8.581 1.00 95.56 87 GLU A CA 1
ATOM 704 C C . GLU A 1 87 ? -15.471 9.932 9.366 1.00 95.56 87 GLU A C 1
ATOM 706 O O . GLU A 1 87 ? -16.122 10.805 9.965 1.00 95.56 87 GLU A O 1
ATOM 711 N N . PRO A 1 88 ? -14.125 9.981 9.328 1.00 96.38 88 PRO A N 1
ATOM 712 C CA . PRO A 1 88 ? -13.361 11.110 9.841 1.00 96.38 88 PRO A CA 1
ATOM 713 C C . PRO A 1 88 ? -13.666 12.399 9.071 1.00 96.38 88 PRO A C 1
ATOM 715 O O . PRO A 1 88 ? -13.721 12.417 7.845 1.00 96.38 88 PRO A O 1
ATOM 718 N N . LYS A 1 89 ? -13.789 13.521 9.790 1.00 94.38 89 LYS A N 1
ATOM 719 C CA . LYS A 1 89 ? -13.992 14.844 9.168 1.00 94.38 89 LYS A CA 1
ATOM 720 C C . LYS A 1 89 ? -12.714 15.433 8.563 1.00 94.38 89 LYS A C 1
ATOM 722 O O . LYS A 1 89 ? -12.791 16.279 7.682 1.00 94.38 89 LYS A O 1
ATOM 727 N N . ASN A 1 90 ? -11.549 15.040 9.078 1.00 95.75 90 ASN A N 1
ATOM 728 C CA . ASN A 1 90 ? -10.258 15.492 8.568 1.00 95.75 90 ASN A CA 1
ATOM 729 C C . ASN A 1 90 ? -9.854 14.624 7.371 1.00 95.75 90 ASN A C 1
ATOM 731 O O . ASN A 1 90 ? -9.733 13.408 7.522 1.00 95.75 90 ASN A O 1
ATOM 735 N N . THR A 1 91 ? -9.575 15.261 6.232 1.00 97.19 91 THR A N 1
ATOM 736 C CA . THR A 1 91 ? -9.115 14.620 4.994 1.00 97.19 91 THR A CA 1
ATOM 737 C C . THR A 1 91 ? -7.941 13.672 5.223 1.00 97.19 91 THR A C 1
ATOM 739 O O . THR A 1 91 ? -7.991 12.544 4.761 1.00 97.19 91 THR A O 1
ATOM 742 N N . GLN A 1 92 ? -6.944 14.050 6.031 1.00 97.12 92 GLN A N 1
ATOM 743 C CA . GLN A 1 92 ? -5.798 13.177 6.310 1.00 97.12 92 GLN A CA 1
ATOM 744 C C . GLN A 1 92 ? -6.217 11.861 6.980 1.00 97.12 92 GLN A C 1
ATOM 746 O O . GLN A 1 92 ? -5.705 10.799 6.644 1.00 97.12 92 GLN A O 1
ATOM 751 N N . GLN A 1 93 ? -7.128 11.926 7.956 1.00 98.19 93 GLN A N 1
ATOM 752 C CA . GLN A 1 93 ? -7.618 10.724 8.632 1.00 98.19 93 GLN A CA 1
ATOM 753 C C . GLN A 1 93 ? -8.488 9.888 7.704 1.00 98.19 93 GLN A C 1
ATOM 755 O O . GLN A 1 93 ? -8.438 8.667 7.780 1.00 98.19 93 GLN A O 1
ATOM 760 N N . LYS A 1 94 ? -9.263 10.539 6.834 1.00 98.12 94 LYS A N 1
ATOM 761 C CA . LYS A 1 94 ? -10.063 9.859 5.821 1.00 98.12 94 LYS A CA 1
ATOM 762 C C . LYS A 1 94 ? -9.169 9.104 4.835 1.00 98.12 94 LYS A C 1
ATOM 764 O O . LYS A 1 94 ? -9.388 7.918 4.643 1.00 98.12 94 LYS A O 1
ATOM 769 N N . ASP A 1 95 ? -8.127 9.743 4.310 1.00 97.94 95 ASP A N 1
ATOM 770 C CA . ASP A 1 95 ? -7.182 9.117 3.378 1.00 97.94 95 ASP A CA 1
ATOM 771 C C . ASP A 1 95 ? -6.445 7.939 4.030 1.00 97.94 95 ASP A C 1
ATOM 773 O O . ASP A 1 95 ? -6.383 6.854 3.460 1.00 97.94 95 ASP A O 1
ATOM 777 N N . LEU A 1 96 ? -5.943 8.121 5.259 1.00 98.31 96 LEU A N 1
ATOM 778 C CA . LEU A 1 96 ? -5.268 7.049 5.997 1.00 98.31 96 LEU A CA 1
ATOM 779 C C . LEU A 1 96 ? -6.206 5.889 6.341 1.00 98.31 96 LEU A C 1
ATOM 781 O O . LEU A 1 96 ? -5.762 4.746 6.344 1.00 98.31 96 LEU A O 1
ATOM 785 N N . LEU A 1 97 ? -7.472 6.171 6.658 1.00 98.38 97 LEU A N 1
ATOM 786 C CA . LEU A 1 97 ? -8.472 5.140 6.918 1.00 98.38 97 LEU A CA 1
ATOM 787 C C . LEU A 1 97 ? -8.776 4.351 5.643 1.00 98.38 97 LEU A C 1
ATOM 789 O O . LEU A 1 97 ? -8.763 3.127 5.691 1.00 98.38 97 LEU A O 1
ATOM 793 N N . THR A 1 98 ? -8.994 5.027 4.513 1.00 98.06 98 THR A N 1
ATOM 794 C CA . THR A 1 98 ? -9.197 4.369 3.215 1.00 98.06 98 THR A CA 1
ATOM 795 C C . THR A 1 98 ? -8.004 3.482 2.867 1.00 98.06 98 THR A C 1
ATOM 797 O O . THR A 1 98 ? -8.186 2.292 2.638 1.00 98.06 98 THR A O 1
ATOM 800 N N . ASP A 1 99 ? -6.782 4.018 2.944 1.00 98.25 99 ASP A N 1
ATOM 801 C CA . ASP A 1 99 ? -5.550 3.261 2.687 1.00 98.25 99 ASP A CA 1
ATOM 802 C C . ASP A 1 99 ? -5.417 2.038 3.617 1.00 98.25 99 ASP A C 1
ATOM 804 O O . ASP A 1 99 ? -4.920 0.985 3.220 1.00 98.25 99 ASP A O 1
ATOM 808 N N . PHE A 1 100 ? -5.838 2.168 4.878 1.00 98.31 100 PHE A N 1
ATOM 809 C CA . PHE A 1 100 ? -5.797 1.084 5.859 1.00 98.31 100 PHE A CA 1
ATOM 810 C C . PHE A 1 100 ? -6.794 -0.029 5.525 1.00 98.31 100 PHE A C 1
ATOM 812 O O . PHE A 1 100 ? -6.448 -1.206 5.623 1.00 98.31 100 PHE A O 1
ATOM 819 N N . LEU A 1 101 ? -8.006 0.334 5.100 1.00 98.06 101 LEU A N 1
ATOM 820 C CA . LEU A 1 101 ? -9.036 -0.614 4.673 1.00 98.06 101 LEU A CA 1
ATOM 821 C C . LEU A 1 101 ? -8.654 -1.310 3.360 1.00 98.06 101 LEU A C 1
ATOM 823 O O . LEU A 1 101 ? -8.779 -2.526 3.272 1.00 98.06 101 LEU A O 1
ATOM 827 N N . GLU A 1 102 ? -8.080 -0.589 2.393 1.00 98.31 102 GLU A N 1
ATOM 828 C CA . GLU A 1 102 ? -7.585 -1.178 1.137 1.00 98.31 102 GLU A CA 1
ATOM 829 C C . GLU A 1 102 ? -6.502 -2.243 1.383 1.00 98.31 102 GLU A C 1
ATOM 831 O O . GLU A 1 102 ? -6.464 -3.276 0.708 1.00 98.31 102 GLU A O 1
ATOM 836 N N . VAL A 1 103 ? -5.635 -2.036 2.383 1.00 98.50 103 VAL A N 1
ATOM 837 C CA . VAL A 1 103 ? -4.658 -3.050 2.812 1.00 98.50 103 VAL A CA 1
ATOM 838 C C . VAL A 1 103 ? -5.356 -4.292 3.370 1.00 98.50 103 VAL A C 1
ATOM 840 O O . VAL A 1 103 ? -4.929 -5.405 3.058 1.00 98.50 103 VAL A O 1
ATOM 843 N N . TYR A 1 104 ? -6.426 -4.135 4.159 1.00 97.81 104 TYR A N 1
ATOM 844 C CA . TYR A 1 104 ? -7.225 -5.274 4.625 1.00 97.81 104 TYR A CA 1
ATOM 845 C C . TYR A 1 104 ? -7.891 -6.013 3.476 1.00 97.81 104 TYR A C 1
ATOM 847 O O . TYR A 1 104 ? -7.739 -7.229 3.395 1.00 97.81 104 TYR A O 1
ATOM 855 N N . ASP A 1 105 ? -8.571 -5.301 2.580 1.00 98.25 105 ASP A N 1
ATOM 856 C CA . ASP A 1 105 ? -9.251 -5.900 1.432 1.00 98.25 105 ASP A CA 1
ATOM 857 C C . ASP A 1 105 ? -8.267 -6.716 0.593 1.00 98.25 105 ASP A C 1
ATOM 859 O O . ASP A 1 105 ? -8.534 -7.870 0.251 1.00 98.25 105 ASP A O 1
ATOM 863 N N . LYS A 1 106 ? -7.069 -6.169 0.351 1.00 98.25 106 LYS A N 1
ATOM 864 C CA . LYS A 1 106 ? -6.005 -6.872 -0.365 1.00 98.25 106 LYS A CA 1
ATOM 865 C C . LYS A 1 106 ? -5.463 -8.076 0.416 1.00 98.25 106 LYS A C 1
ATOM 867 O O . LYS A 1 106 ? -5.207 -9.122 -0.173 1.00 98.25 106 LYS A O 1
ATOM 872 N N . ASN A 1 107 ? -5.287 -7.969 1.732 1.00 98.44 107 ASN A N 1
ATOM 873 C CA . ASN A 1 107 ? -4.845 -9.094 2.565 1.00 98.44 107 ASN A CA 1
ATOM 874 C C . ASN A 1 107 ? -5.884 -10.223 2.607 1.00 98.44 107 ASN A C 1
ATOM 876 O O . ASN A 1 107 ? -5.520 -11.398 2.532 1.00 98.44 107 ASN A O 1
ATOM 880 N N . ILE A 1 108 ? -7.170 -9.874 2.660 1.00 98.00 108 ILE A N 1
ATOM 881 C CA . ILE A 1 108 ? -8.292 -10.815 2.585 1.00 98.00 108 ILE A CA 1
ATOM 882 C C . ILE A 1 108 ? -8.329 -11.481 1.206 1.00 98.00 108 ILE A C 1
ATOM 884 O O . ILE A 1 108 ? -8.394 -12.706 1.141 1.00 98.00 108 ILE A O 1
ATOM 888 N N . GLU A 1 109 ? -8.207 -10.705 0.121 1.00 98.12 109 GLU A N 1
ATOM 889 C CA . GLU A 1 109 ? -8.140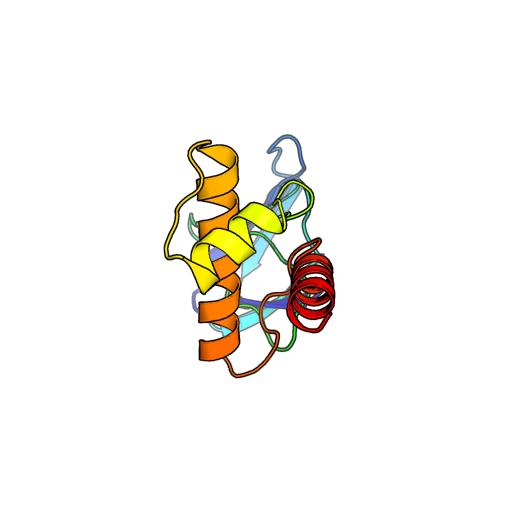 -11.207 -1.264 1.00 98.12 109 GLU A CA 1
ATOM 890 C C . GLU A 1 109 ? -7.055 -12.285 -1.419 1.00 98.12 109 GLU A C 1
ATOM 892 O O . GLU A 1 109 ? -7.271 -13.307 -2.070 1.00 98.12 109 GLU A O 1
ATOM 897 N N . LYS A 1 110 ? -5.888 -12.081 -0.795 1.00 97.69 110 LYS A N 1
ATOM 898 C CA . LYS A 1 110 ? -4.755 -13.019 -0.869 1.00 97.69 110 LYS A CA 1
ATOM 899 C C . LYS A 1 110 ? -4.818 -14.146 0.169 1.00 97.69 110 LYS A C 1
ATOM 901 O O . LYS A 1 110 ? -4.123 -15.146 0.008 1.00 97.69 110 LYS A O 1
ATOM 906 N N . GLY A 1 111 ? -5.629 -14.005 1.219 1.00 97.56 111 GLY A N 1
ATOM 907 C CA . GLY A 1 111 ? -5.807 -15.002 2.281 1.00 97.56 111 GLY A CA 1
ATOM 908 C C . GLY A 1 111 ? -4.695 -15.043 3.339 1.00 97.56 111 GLY A C 1
ATOM 909 O O . GLY A 1 111 ? -4.606 -16.009 4.096 1.00 97.56 111 GLY A O 1
ATOM 910 N N . PHE A 1 112 ? -3.828 -14.031 3.396 1.00 97.44 112 PHE A N 1
ATOM 911 C CA . PHE A 1 112 ? -2.754 -13.894 4.389 1.00 97.44 112 PHE A CA 1
ATOM 912 C C . PHE A 1 112 ? -2.300 -12.428 4.486 1.00 97.44 112 PHE A C 1
ATOM 914 O O . PHE A 1 112 ? -2.743 -11.584 3.712 1.00 97.44 112 PHE A O 1
ATOM 921 N N . ILE A 1 113 ? -1.385 -12.106 5.411 1.00 97.88 113 ILE A N 1
ATOM 922 C CA . ILE A 1 113 ? -0.797 -10.758 5.542 1.00 97.88 113 ILE A CA 1
ATOM 923 C C . ILE A 1 113 ? 0.134 -10.470 4.352 1.00 97.88 113 ILE A C 1
ATOM 925 O O . ILE A 1 113 ? 1.360 -10.581 4.436 1.00 97.88 113 ILE A O 1
ATOM 929 N N . TYR A 1 114 ? -0.465 -10.165 3.207 1.00 98.50 114 TYR A N 1
ATOM 930 C CA . TYR A 1 114 ? 0.209 -9.934 1.938 1.00 98.50 114 TYR A CA 1
ATOM 931 C C . TYR A 1 114 ? 0.863 -8.555 1.879 1.00 98.50 114 TYR A C 1
ATOM 933 O O . TYR A 1 114 ? 2.004 -8.436 1.448 1.00 98.50 114 TYR A O 1
ATOM 941 N N . LEU A 1 115 ? 0.193 -7.513 2.347 1.00 98.50 115 LEU A N 1
ATOM 942 C CA . LEU A 1 115 ? 0.735 -6.184 2.563 1.00 98.50 115 LEU A CA 1
ATOM 943 C C . LEU A 1 115 ? 0.830 -5.949 4.068 1.00 98.50 115 LEU A C 1
ATOM 945 O O . LEU A 1 115 ? -0.167 -5.975 4.791 1.00 98.50 115 LEU A O 1
ATOM 949 N N . LYS A 1 116 ? 2.045 -5.662 4.531 1.00 98.25 116 LYS A N 1
ATOM 950 C CA . LYS A 1 116 ? 2.331 -5.218 5.895 1.00 98.25 116 LYS A CA 1
ATOM 951 C C . LYS A 1 116 ? 3.069 -3.874 5.858 1.00 98.25 116 LYS A C 1
ATOM 953 O O . LYS A 1 116 ? 4.290 -3.824 6.040 1.00 98.25 116 LYS A O 1
ATOM 958 N N . PRO A 1 117 ? 2.364 -2.765 5.581 1.00 97.94 117 PRO A N 1
ATOM 959 C CA . PRO A 1 117 ? 2.950 -1.435 5.664 1.00 97.94 117 PRO A CA 1
ATOM 960 C C . PRO A 1 117 ? 3.330 -1.043 7.088 1.00 97.94 117 PRO A C 1
ATOM 962 O O . PRO A 1 117 ? 2.949 -1.683 8.070 1.00 97.94 117 PRO A O 1
ATOM 965 N N . LYS A 1 118 ? 4.060 0.066 7.209 1.00 97.56 118 LYS A N 1
ATOM 966 C CA . LYS A 1 118 ? 4.530 0.554 8.505 1.00 97.56 118 LYS A CA 1
ATOM 967 C C . LYS A 1 118 ? 3.347 0.922 9.410 1.00 97.56 118 LYS A C 1
ATOM 969 O O . LYS A 1 118 ? 2.475 1.682 8.987 1.00 97.56 118 LYS A O 1
ATOM 974 N N . PHE A 1 119 ? 3.377 0.448 10.656 1.00 98.19 119 PHE A N 1
ATOM 975 C CA . PHE A 1 119 ? 2.336 0.631 11.677 1.00 98.19 119 PHE A CA 1
ATOM 976 C C . PHE A 1 119 ? 1.006 -0.095 11.415 1.00 98.19 119 PHE A C 1
ATOM 978 O O . PHE A 1 119 ? 0.062 0.111 12.168 1.00 98.19 119 PHE A O 1
ATOM 985 N N . PHE A 1 120 ? 0.888 -0.933 10.379 1.00 98.12 120 PHE A N 1
ATOM 986 C CA . PHE A 1 120 ? -0.381 -1.605 10.077 1.00 98.12 120 PHE A CA 1
ATOM 987 C C . PHE A 1 120 ? -0.817 -2.574 11.193 1.00 98.12 120 PHE A C 1
ATOM 989 O O . PHE A 1 120 ? -1.908 -2.425 11.742 1.00 98.12 120 PHE A O 1
ATOM 996 N N . LEU A 1 121 ? 0.050 -3.517 11.585 1.00 97.50 121 LEU A N 1
ATOM 997 C CA . LEU A 1 121 ? -0.277 -4.508 12.626 1.00 97.50 121 LEU A CA 1
ATOM 998 C C . LEU A 1 121 ? -0.336 -3.888 14.024 1.00 97.50 121 LEU A C 1
ATOM 1000 O O . LEU A 1 121 ? -1.056 -4.369 14.893 1.00 97.50 121 LEU A O 1
ATOM 1004 N N . GLU A 1 122 ? 0.413 -2.814 14.255 1.00 97.88 122 GLU A N 1
A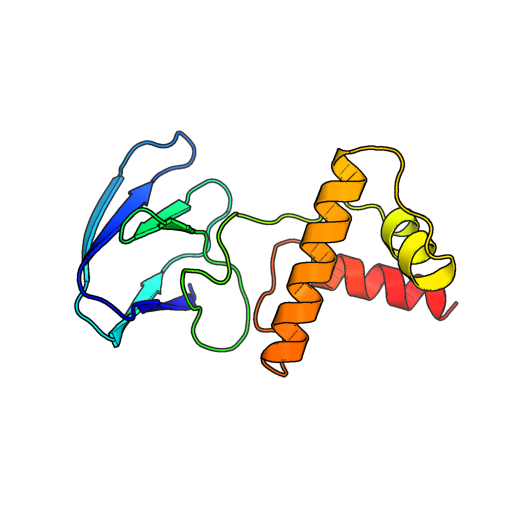TOM 1005 C CA . GLU A 1 122 ? 0.351 -2.044 15.491 1.00 97.88 122 GLU A CA 1
ATOM 1006 C C . GLU A 1 122 ? -1.039 -1.422 15.663 1.00 97.88 122 GLU A C 1
ATOM 1008 O O . GLU A 1 122 ? -1.628 -1.537 16.736 1.00 97.88 122 GLU A O 1
ATOM 1013 N N . LYS A 1 123 ? -1.608 -0.851 14.590 1.00 97.44 123 LYS A N 1
ATOM 1014 C CA . LYS A 1 123 ? -2.975 -0.313 14.604 1.00 97.44 123 LYS A CA 1
ATOM 1015 C C . LYS A 1 123 ? -4.036 -1.396 14.753 1.00 97.44 123 LYS A C 1
ATOM 1017 O O . LYS A 1 123 ? -4.985 -1.196 15.505 1.00 97.44 123 LYS A O 1
ATOM 1022 N N . GLU A 1 124 ? -3.865 -2.541 14.095 1.00 95.81 124 GLU A N 1
ATOM 1023 C CA . GLU A 1 124 ? -4.736 -3.709 14.294 1.00 95.81 124 GLU A CA 1
ATOM 1024 C C . GLU A 1 124 ? -4.730 -4.166 15.760 1.00 95.81 124 GLU A C 1
ATOM 1026 O O . GLU A 1 124 ? -5.786 -4.303 16.376 1.00 95.81 124 GLU A O 1
ATOM 1031 N N . LYS A 1 125 ? -3.543 -4.331 16.351 1.00 96.69 125 LYS A N 1
ATOM 1032 C CA . LYS A 1 125 ? -3.396 -4.747 17.747 1.00 96.69 125 LYS A CA 1
ATOM 1033 C C . LYS A 1 125 ? -4.032 -3.746 18.716 1.00 96.69 125 LYS A C 1
ATOM 1035 O O . LYS A 1 125 ? -4.794 -4.159 19.586 1.00 96.69 125 LYS A O 1
ATOM 1040 N N . GLU A 1 126 ? -3.745 -2.451 18.562 1.00 96.44 126 GLU A N 1
ATOM 1041 C CA . GLU A 1 126 ? -4.335 -1.381 19.385 1.00 96.44 126 GLU A CA 1
ATOM 1042 C C . GLU A 1 126 ? -5.872 -1.377 19.301 1.00 96.44 126 GLU A C 1
ATOM 1044 O O . GLU A 1 126 ? -6.548 -1.211 20.318 1.00 96.44 126 GLU A O 1
ATOM 1049 N N . LEU A 1 127 ? -6.432 -1.585 18.103 1.00 95.50 127 LEU A N 1
ATOM 1050 C CA . LEU A 1 127 ? -7.877 -1.668 17.889 1.00 95.50 127 LEU A CA 1
ATOM 1051 C C . LEU A 1 127 ? -8.488 -2.876 18.614 1.00 95.50 127 LEU A C 1
ATOM 1053 O O . LEU A 1 127 ? -9.478 -2.723 19.329 1.00 95.50 127 LEU A O 1
ATOM 1057 N N . ILE A 1 128 ? -7.887 -4.062 18.471 1.00 94.12 128 ILE A N 1
ATOM 1058 C CA . ILE A 1 128 ? -8.350 -5.291 19.134 1.00 94.12 128 ILE A CA 1
ATOM 1059 C C . ILE A 1 128 ? -8.306 -5.130 20.658 1.00 94.12 128 ILE A C 1
ATOM 1061 O O . ILE A 1 128 ? -9.285 -5.426 21.341 1.00 94.12 128 ILE A O 1
ATOM 1065 N N . GLU A 1 129 ? -7.200 -4.616 21.199 1.00 94.81 129 GLU A N 1
ATOM 1066 C CA . GLU A 1 129 ? -7.047 -4.378 22.640 1.00 94.81 129 GLU A CA 1
ATOM 1067 C C . GLU A 1 129 ? -8.045 -3.356 23.192 1.00 94.81 129 GLU A C 1
ATOM 1069 O O . GLU A 1 129 ? -8.324 -3.365 24.390 1.00 94.81 129 GLU A O 1
ATOM 1074 N N . ARG A 1 130 ? -8.554 -2.454 22.352 1.00 91.00 130 ARG A N 1
ATOM 1075 C CA . ARG A 1 130 ? -9.554 -1.459 22.740 1.00 91.00 130 ARG A CA 1
ATOM 1076 C C . ARG A 1 130 ? -10.975 -2.014 22.700 1.00 91.00 130 ARG A C 1
ATOM 1078 O O . ARG A 1 130 ? -11.742 -1.698 23.597 1.00 91.00 130 ARG A O 1
ATOM 1085 N N . ILE A 1 131 ? -11.303 -2.837 21.701 1.00 86.62 131 ILE A N 1
ATOM 1086 C CA . ILE A 1 131 ? -12.640 -3.437 21.536 1.00 86.62 131 ILE A CA 1
ATOM 1087 C C . ILE A 1 131 ? -12.871 -4.600 22.514 1.00 86.62 131 ILE A C 1
ATOM 1089 O O . ILE A 1 131 ? -13.999 -4.829 22.935 1.00 86.62 131 ILE A O 1
ATOM 1093 N N . LEU A 1 132 ? -11.822 -5.352 22.866 1.00 82.88 132 LEU A N 1
ATOM 1094 C CA . LEU A 1 132 ? -11.922 -6.505 23.773 1.00 82.88 132 LEU A CA 1
ATOM 1095 C C . LEU A 1 132 ? -11.824 -6.148 25.269 1.00 82.88 132 LEU A C 1
ATOM 1097 O O . LEU A 1 132 ? -11.844 -7.056 26.101 1.00 82.88 132 LEU A O 1
ATOM 1101 N N . LYS A 1 133 ? -11.674 -4.866 25.612 1.00 70.38 133 LYS A N 1
ATOM 1102 C CA . LYS A 1 133 ? -11.736 -4.373 26.997 1.00 70.38 133 LYS A CA 1
ATOM 1103 C C . LYS A 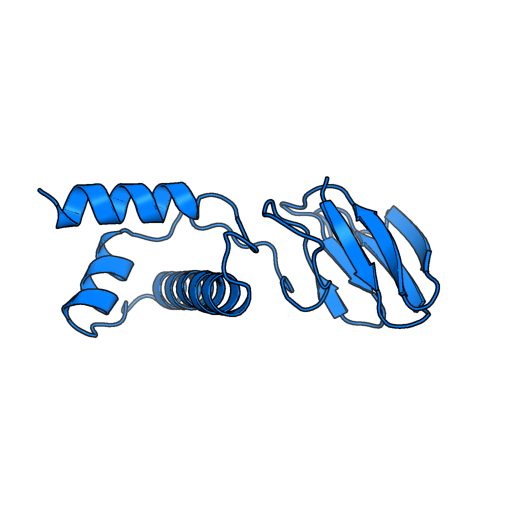1 133 ? -13.167 -4.037 27.385 1.00 70.38 133 LYS A C 1
ATOM 1105 O O . LYS A 1 133 ? -13.514 -4.341 28.546 1.00 70.38 133 LYS A O 1
#

Secondary structure (DSSP, 8-state):
-EEEE--S-EEEEEE-TTS-EEEEEEE-TT-EEEEPPPSS-EEEETTEEE---B-SSPEETTS--S--B-TT--HHHHHHHHHH----SSHHHHHHHHHHHHHHHHHHHHTS---B-BTHHHHHHHHHHHHT-

Organism: NCBI:txid1386083